Protein AF-A0AAW8K989-F1 (afdb_monomer_lite)

Radius of gyration: 10.03 Å; chains: 1; bounding box: 27×19×24 Å

Sequence (46 aa):
VGKITEAQVREIAETKMPDLNAASIEAAMSMVKGTARSMGIDVVEG

pLDDT: mean 95.15, std 6.63, range [61.69, 98.12]

Structure (mmCIF, N/CA/C/O backbone):
data_AF-A0AAW8K989-F1
#
_entry.id   AF-A0AAW8K989-F1
#
loop_
_atom_site.group_PDB
_atom_site.id
_atom_site.type_symbol
_atom_site.label_atom_id
_atom_site.label_alt_id
_atom_site.label_comp_id
_atom_site.label_asym_id
_atom_site.label_entity_id
_atom_site.label_seq_id
_atom_site.pdbx_PDB_ins_code
_atom_site.Cartn_x
_atom_site.Cartn_y
_atom_site.Cartn_z
_atom_site.occupancy
_atom_site.B_iso_or_equiv
_atom_site.auth_seq_id
_atom_site.auth_comp_id
_atom_site.auth_asym_id
_atom_site.auth_atom_id
_atom_site.pdbx_PDB_model_num
ATOM 1 N N . VAL A 1 1 ? -16.222 4.756 6.612 1.00 70.56 1 VAL A N 1
ATOM 2 C CA . VAL A 1 1 ? -14.782 4.452 6.448 1.00 70.56 1 VAL A CA 1
ATOM 3 C C . VAL A 1 1 ? -14.610 2.943 6.388 1.00 70.56 1 VAL A C 1
ATOM 5 O O . VAL A 1 1 ? -15.296 2.252 7.135 1.00 70.56 1 VAL A O 1
ATOM 8 N N . GLY A 1 2 ? -13.842 2.444 5.415 1.00 91.88 2 GLY A N 1
ATOM 9 C CA . GLY A 1 2 ? -13.655 1.008 5.151 1.00 91.88 2 GLY A CA 1
ATOM 10 C C . GLY A 1 2 ? -12.450 0.431 5.895 1.00 91.88 2 GLY A C 1
ATOM 11 O O . GLY A 1 2 ? -11.655 1.188 6.447 1.00 91.88 2 GLY A O 1
ATOM 12 N N . LYS A 1 3 ? -12.310 -0.898 5.900 1.00 96.00 3 LYS A N 1
ATOM 13 C CA . LYS A 1 3 ? -11.159 -1.600 6.485 1.00 96.00 3 LYS A CA 1
ATOM 14 C C . LYS A 1 3 ? -10.643 -2.662 5.522 1.00 96.00 3 LYS A C 1
ATOM 16 O O . LYS A 1 3 ? -11.457 -3.297 4.853 1.00 96.00 3 LYS A O 1
ATOM 21 N N . ILE A 1 4 ? -9.330 -2.855 5.478 1.00 95.88 4 ILE A N 1
ATOM 22 C CA . ILE A 1 4 ? -8.672 -3.940 4.736 1.00 95.88 4 ILE A CA 1
ATOM 23 C C . ILE A 1 4 ? -7.652 -4.641 5.633 1.00 95.88 4 ILE A C 1
ATOM 25 O O . ILE A 1 4 ? -7.099 -4.018 6.541 1.00 95.88 4 ILE A O 1
ATOM 29 N N . THR A 1 5 ? -7.403 -5.927 5.400 1.00 97.62 5 THR A N 1
ATOM 30 C CA . THR A 1 5 ? -6.402 -6.685 6.168 1.00 97.62 5 THR A CA 1
ATOM 31 C C . THR A 1 5 ? -4.998 -6.514 5.595 1.00 97.62 5 THR A C 1
ATOM 33 O O . THR A 1 5 ? -4.822 -6.135 4.433 1.00 97.62 5 THR A O 1
ATOM 36 N N . GLU A 1 6 ? -3.972 -6.835 6.384 1.00 95.69 6 GLU A N 1
ATOM 37 C CA . GLU A 1 6 ? -2.596 -6.881 5.876 1.00 95.69 6 GLU A CA 1
ATOM 38 C C . GLU A 1 6 ? -2.421 -7.873 4.718 1.00 95.69 6 GLU A C 1
ATOM 40 O O . GLU A 1 6 ? -1.686 -7.580 3.772 1.00 95.69 6 GLU A O 1
ATOM 45 N N . ALA A 1 7 ? -3.138 -9.001 4.743 1.00 96.94 7 ALA A N 1
ATOM 46 C CA . ALA A 1 7 ? -3.144 -9.965 3.646 1.00 96.94 7 ALA A CA 1
ATOM 47 C C . ALA A 1 7 ? -3.675 -9.345 2.342 1.00 96.94 7 ALA A C 1
ATOM 49 O O . ALA A 1 7 ? -3.048 -9.481 1.294 1.00 96.94 7 ALA A O 1
ATOM 50 N N . GLN A 1 8 ? -4.770 -8.581 2.410 1.00 97.50 8 GLN A N 1
ATOM 51 C CA . GLN A 1 8 ? -5.312 -7.875 1.242 1.00 97.50 8 GLN A CA 1
ATOM 52 C C . GLN A 1 8 ? -4.360 -6.787 0.738 1.00 97.50 8 GLN A C 1
ATOM 54 O O . GLN A 1 8 ? -4.197 -6.609 -0.467 1.00 97.50 8 GLN A O 1
ATOM 59 N N . VAL A 1 9 ? -3.689 -6.068 1.643 1.00 97.44 9 VAL A N 1
ATOM 60 C CA . VAL A 1 9 ? -2.647 -5.098 1.269 1.00 97.44 9 VAL A CA 1
ATOM 61 C C . VAL A 1 9 ? -1.520 -5.784 0.500 1.00 97.44 9 VAL A C 1
ATOM 63 O O . VAL A 1 9 ? -1.043 -5.236 -0.495 1.00 97.44 9 VAL A O 1
ATOM 66 N N . ARG A 1 10 ? -1.100 -6.973 0.946 1.00 97.38 10 ARG A N 1
ATOM 67 C CA . ARG A 1 10 ? -0.074 -7.766 0.269 1.00 97.38 10 ARG A CA 1
ATOM 68 C C . ARG A 1 10 ? -0.522 -8.189 -1.125 1.00 97.38 10 ARG A C 1
ATOM 70 O O . ARG A 1 10 ? 0.220 -7.977 -2.075 1.00 97.38 10 ARG A O 1
ATOM 77 N N . GLU A 1 11 ? -1.734 -8.712 -1.256 1.00 97.94 11 GLU A N 1
ATOM 78 C CA . GLU A 1 11 ? -2.283 -9.174 -2.535 1.00 97.94 11 GLU A CA 1
ATOM 79 C C . GLU A 1 11 ? -2.399 -8.024 -3.556 1.00 97.94 11 GLU A C 1
ATOM 81 O O . GLU A 1 11 ? -2.023 -8.165 -4.723 1.00 97.94 11 GLU A O 1
ATOM 86 N N . ILE A 1 12 ? -2.823 -6.836 -3.103 1.00 97.19 12 ILE A N 1
ATOM 87 C CA . ILE A 1 12 ? -2.840 -5.610 -3.918 1.00 97.19 12 ILE A CA 1
ATOM 88 C C . ILE A 1 12 ? -1.419 -5.207 -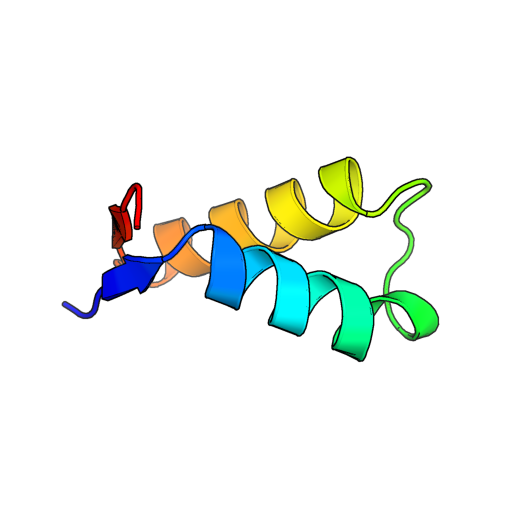4.327 1.00 97.19 12 ILE A C 1
ATOM 90 O O . ILE A 1 12 ? -1.194 -4.842 -5.482 1.00 97.19 12 ILE A O 1
ATOM 94 N N . ALA A 1 13 ? -0.465 -5.252 -3.393 1.00 97.88 13 ALA A N 1
ATOM 95 C CA . ALA A 1 13 ? 0.928 -4.909 -3.658 1.00 97.88 13 ALA A CA 1
ATOM 96 C C . ALA A 1 13 ? 1.565 -5.863 -4.676 1.00 97.88 13 ALA A C 1
ATOM 98 O O . ALA A 1 13 ? 2.205 -5.392 -5.608 1.00 97.88 13 ALA A O 1
ATOM 99 N N . GLU A 1 14 ? 1.348 -7.174 -4.547 1.00 98.00 14 GLU A N 1
ATOM 100 C CA . GLU A 1 14 ? 1.829 -8.193 -5.488 1.00 98.00 14 GLU A CA 1
ATOM 101 C C . GLU A 1 14 ? 1.205 -8.012 -6.877 1.00 98.00 14 GLU A C 1
ATOM 103 O O . GLU A 1 14 ? 1.924 -7.984 -7.875 1.00 98.00 14 GLU A O 1
ATOM 108 N N . THR A 1 15 ? -0.111 -7.790 -6.940 1.00 98.06 15 THR A N 1
ATOM 109 C CA . THR A 1 15 ? -0.833 -7.560 -8.203 1.00 98.06 15 THR A CA 1
ATOM 110 C C . THR A 1 15 ? -0.330 -6.312 -8.927 1.00 98.06 15 THR A C 1
ATOM 112 O O . THR A 1 15 ? -0.205 -6.309 -10.149 1.00 98.06 15 THR A O 1
ATOM 115 N N . LYS A 1 16 ? -0.032 -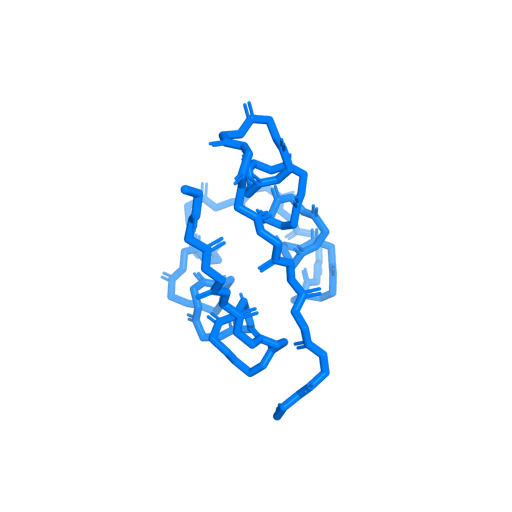5.244 -8.180 1.00 96.81 16 LYS A N 1
ATOM 116 C CA . LYS A 1 16 ? 0.375 -3.950 -8.738 1.00 96.81 16 LYS A CA 1
ATOM 117 C C . LYS A 1 16 ? 1.889 -3.795 -8.873 1.00 96.81 16 LYS A C 1
ATOM 119 O O . LYS A 1 16 ? 2.337 -2.828 -9.476 1.00 96.81 16 LYS A O 1
ATOM 124 N N . MET A 1 17 ? 2.680 -4.731 -8.347 1.00 97.06 17 MET A N 1
ATOM 125 C CA . MET A 1 17 ? 4.145 -4.682 -8.353 1.00 97.06 17 MET A CA 1
ATOM 126 C C . MET A 1 17 ? 4.756 -4.382 -9.734 1.00 97.06 17 MET A C 1
ATOM 128 O O . MET A 1 17 ? 5.680 -3.574 -9.776 1.00 97.06 17 MET A O 1
ATOM 132 N N . PRO A 1 18 ? 4.251 -4.934 -10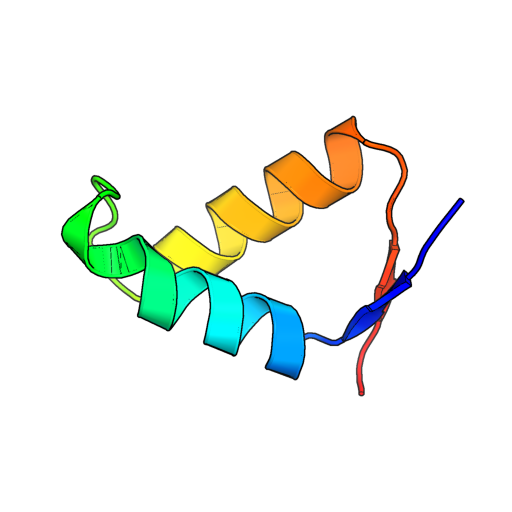.860 1.00 96.81 18 PRO A N 1
ATOM 133 C CA . PRO A 1 18 ? 4.767 -4.595 -12.191 1.00 96.81 18 PRO A CA 1
ATOM 134 C C . PRO A 1 18 ? 4.615 -3.112 -12.569 1.00 96.81 18 PRO A C 1
ATOM 136 O O . PRO A 1 18 ? 5.382 -2.613 -13.388 1.00 96.81 18 PRO A O 1
ATOM 139 N N . ASP A 1 19 ? 3.650 -2.411 -11.966 1.00 97.06 19 ASP A N 1
ATOM 140 C CA . ASP A 1 19 ? 3.359 -0.994 -12.209 1.00 97.06 19 ASP A CA 1
ATOM 141 C C . ASP A 1 19 ? 4.039 -0.062 -11.191 1.00 97.06 19 ASP A C 1
ATOM 143 O O . ASP A 1 19 ? 4.020 1.163 -11.346 1.00 97.06 19 ASP A O 1
ATOM 147 N N . LEU A 1 20 ? 4.590 -0.614 -10.106 1.00 95.75 20 LEU A N 1
ATOM 148 C CA . LEU A 1 20 ? 5.198 0.148 -9.021 1.00 95.75 20 LEU A CA 1
ATOM 149 C C . LEU A 1 20 ? 6.711 0.254 -9.206 1.00 95.75 20 LEU A C 1
ATOM 151 O O . LEU A 1 20 ? 7.379 -0.639 -9.714 1.00 95.75 20 LEU A O 1
ATOM 155 N N . ASN A 1 21 ? 7.284 1.338 -8.692 1.00 96.19 21 ASN A N 1
ATOM 156 C CA . ASN A 1 21 ? 8.732 1.535 -8.612 1.00 96.19 21 ASN A CA 1
ATOM 157 C C . ASN A 1 21 ? 9.344 0.959 -7.320 1.00 96.19 21 ASN A C 1
ATOM 159 O O . ASN A 1 21 ? 10.412 1.394 -6.885 1.00 96.19 21 ASN A O 1
ATOM 163 N N . ALA A 1 22 ? 8.650 0.030 -6.664 1.00 97.06 22 ALA A N 1
ATOM 164 C CA . ALA A 1 22 ? 9.072 -0.536 -5.393 1.00 97.06 22 ALA A CA 1
ATOM 165 C C . ALA A 1 22 ? 10.197 -1.564 -5.586 1.00 97.06 22 ALA A C 1
ATOM 167 O O . ALA A 1 22 ? 10.181 -2.361 -6.518 1.00 97.06 22 ALA A O 1
ATOM 168 N N . ALA A 1 23 ? 11.162 -1.575 -4.665 1.00 96.50 23 ALA A N 1
ATOM 169 C CA . ALA A 1 23 ? 12.272 -2.532 -4.688 1.00 96.50 23 ALA A CA 1
ATOM 170 C C . ALA A 1 23 ? 11.929 -3.886 -4.033 1.00 96.50 23 ALA A C 1
ATOM 172 O O . ALA A 1 23 ? 12.663 -4.855 -4.206 1.00 96.50 23 ALA A O 1
ATOM 173 N N . SER A 1 24 ? 10.839 -3.955 -3.263 1.00 97.50 24 SER A N 1
ATOM 174 C CA . SER A 1 24 ? 10.358 -5.175 -2.608 1.00 97.50 24 SER A CA 1
ATOM 175 C C . SER A 1 24 ? 8.845 -5.121 -2.380 1.00 97.50 24 SER A C 1
ATOM 177 O O . SER A 1 24 ? 8.237 -4.046 -2.450 1.00 97.50 24 SER A O 1
ATOM 179 N N . ILE A 1 25 ? 8.240 -6.271 -2.067 1.00 97.19 25 ILE A N 1
ATOM 180 C CA . ILE A 1 25 ? 6.812 -6.350 -1.730 1.00 97.19 25 ILE A CA 1
ATOM 181 C C . ILE A 1 25 ? 6.503 -5.541 -0.468 1.00 97.19 25 ILE A C 1
ATOM 183 O O . ILE A 1 25 ? 5.490 -4.858 -0.420 1.00 97.19 25 ILE A O 1
ATOM 187 N N . GLU A 1 26 ? 7.389 -5.520 0.525 1.00 96.50 26 GLU A N 1
ATOM 188 C CA . GLU A 1 26 ? 7.212 -4.735 1.753 1.00 96.50 26 GLU A CA 1
ATOM 189 C C . GLU A 1 26 ? 7.175 -3.228 1.455 1.00 96.50 26 GLU A C 1
ATOM 191 O O . GLU A 1 26 ? 6.347 -2.498 2.008 1.00 96.50 26 GLU A O 1
ATOM 196 N N . ALA A 1 27 ? 8.029 -2.759 0.537 1.00 98.00 27 ALA A N 1
ATOM 197 C CA . ALA A 1 27 ? 8.015 -1.372 0.083 1.00 98.00 27 ALA A CA 1
ATOM 198 C C . ALA A 1 27 ? 6.716 -1.043 -0.672 1.00 98.00 27 ALA A C 1
ATOM 200 O O . ALA A 1 27 ? 6.084 -0.023 -0.390 1.00 98.00 27 ALA A O 1
ATOM 201 N N . ALA A 1 28 ? 6.268 -1.931 -1.566 1.00 98.12 28 ALA A N 1
ATOM 202 C CA . ALA A 1 28 ? 4.995 -1.791 -2.273 1.00 98.12 28 ALA A CA 1
ATOM 203 C C . ALA A 1 28 ? 3.797 -1.781 -1.305 1.00 98.12 28 ALA A C 1
ATOM 205 O O . ALA A 1 28 ? 2.921 -0.920 -1.404 1.00 98.12 28 ALA A O 1
ATOM 206 N N . MET A 1 29 ? 3.789 -2.665 -0.304 1.00 97.75 29 MET A N 1
ATOM 207 C CA . MET A 1 29 ? 2.781 -2.685 0.756 1.00 97.75 29 MET A CA 1
ATOM 208 C C . MET A 1 29 ? 2.753 -1.362 1.527 1.00 97.75 29 MET A C 1
ATOM 210 O O . MET A 1 29 ? 1.672 -0.852 1.803 1.00 97.75 29 MET A O 1
ATOM 214 N N . SER A 1 30 ? 3.906 -0.757 1.832 1.00 97.50 30 SER A N 1
ATOM 215 C CA . SER A 1 30 ? 3.967 0.565 2.476 1.00 97.50 30 SER A CA 1
ATOM 216 C C . SER A 1 30 ? 3.292 1.658 1.633 1.00 97.50 30 SER A C 1
ATOM 218 O O . SER A 1 30 ? 2.523 2.465 2.162 1.00 97.50 30 SER A O 1
ATOM 220 N N . MET A 1 31 ? 3.482 1.640 0.308 1.00 97.69 31 MET A N 1
ATOM 221 C CA . MET A 1 31 ? 2.804 2.565 -0.6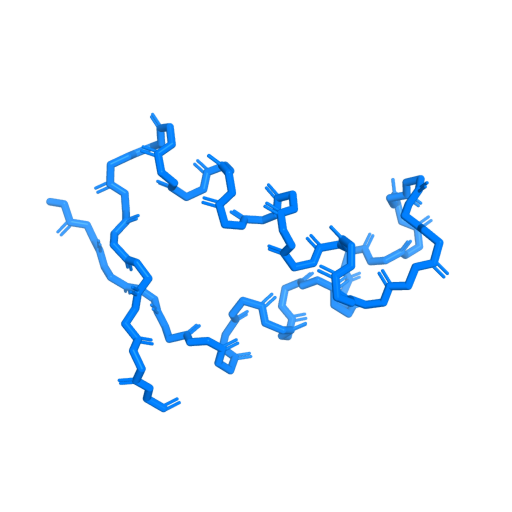14 1.00 97.69 31 MET A CA 1
ATOM 222 C C . MET A 1 31 ? 1.279 2.359 -0.620 1.00 97.69 31 MET A C 1
ATOM 224 O O . MET A 1 31 ? 0.511 3.327 -0.584 1.00 97.69 31 MET A O 1
ATOM 228 N N . VAL A 1 32 ? 0.825 1.102 -0.612 1.00 97.25 32 VAL A N 1
ATOM 229 C CA . VAL A 1 32 ? -0.604 0.754 -0.536 1.00 97.25 32 VAL A CA 1
ATOM 230 C C . VAL A 1 32 ? -1.201 1.199 0.805 1.00 97.25 32 VAL A C 1
ATOM 232 O O . VAL A 1 32 ? -2.245 1.852 0.813 1.00 97.25 32 VAL A O 1
ATOM 235 N N . LYS A 1 33 ? -0.516 0.945 1.930 1.00 96.81 33 LYS A N 1
ATOM 236 C CA . LYS A 1 33 ? -0.919 1.409 3.273 1.00 96.81 33 LYS A CA 1
ATOM 237 C C . LYS A 1 33 ? -1.016 2.937 3.338 1.00 96.81 33 LYS A C 1
ATOM 239 O O . LYS A 1 33 ? -1.979 3.467 3.890 1.00 96.81 33 LYS A O 1
ATOM 244 N N . GLY A 1 34 ? -0.059 3.652 2.741 1.00 96.62 34 GLY A N 1
ATOM 245 C CA . GLY A 1 34 ? -0.087 5.114 2.642 1.00 96.62 34 GLY A CA 1
ATOM 246 C C . GLY A 1 34 ? -1.322 5.622 1.897 1.00 96.62 34 GLY A C 1
ATOM 247 O O . GLY A 1 34 ? -2.007 6.528 2.370 1.00 96.62 34 GLY A O 1
ATOM 248 N N . THR A 1 35 ? -1.660 4.975 0.781 1.00 96.19 35 THR A N 1
ATOM 249 C CA . THR A 1 35 ? -2.848 5.307 -0.015 1.00 96.19 35 THR A CA 1
ATOM 250 C C . THR A 1 35 ? -4.138 5.025 0.763 1.00 96.19 35 THR A C 1
ATOM 252 O O . THR A 1 35 ? -5.016 5.884 0.825 1.00 96.19 35 THR A O 1
ATOM 255 N N . ALA A 1 36 ? -4.239 3.860 1.415 1.00 96.56 36 ALA A N 1
ATOM 256 C CA . ALA A 1 36 ? -5.372 3.500 2.270 1.00 96.56 36 ALA A CA 1
ATOM 257 C C . ALA A 1 36 ? -5.598 4.545 3.376 1.00 96.56 36 ALA A C 1
ATOM 259 O O . ALA A 1 36 ? -6.711 5.048 3.532 1.00 96.56 36 ALA A O 1
ATOM 260 N N . ARG A 1 37 ? -4.522 4.971 4.052 1.00 96.00 37 ARG A N 1
ATOM 261 C CA . ARG A 1 37 ? -4.571 6.019 5.079 1.00 96.00 37 ARG A CA 1
ATOM 262 C C . ARG A 1 37 ? -5.097 7.348 4.532 1.00 96.00 37 ARG A C 1
ATOM 264 O O . ARG A 1 37 ? -5.965 7.949 5.159 1.00 96.00 37 ARG A O 1
ATOM 271 N N . SER A 1 38 ? -4.610 7.807 3.377 1.00 96.88 38 SER A N 1
ATOM 272 C CA . SER A 1 38 ? -5.080 9.056 2.750 1.00 96.88 38 SER A CA 1
ATOM 273 C C . SER A 1 38 ? -6.553 9.006 2.333 1.00 96.88 38 SER A C 1
ATOM 275 O O . SER A 1 38 ? -7.206 10.044 2.292 1.00 96.88 38 SER A O 1
ATOM 277 N N . MET A 1 39 ? -7.086 7.812 2.062 1.00 96.12 39 MET A N 1
ATOM 278 C CA . MET A 1 39 ? -8.501 7.590 1.746 1.00 96.12 39 MET A CA 1
ATOM 279 C C . MET A 1 39 ? -9.375 7.336 2.989 1.00 96.12 39 MET A C 1
ATOM 281 O O . MET A 1 39 ? -10.580 7.126 2.852 1.00 96.12 39 MET A O 1
ATOM 285 N N . GLY A 1 40 ? -8.802 7.343 4.200 1.00 95.94 40 GLY A N 1
ATOM 286 C CA . GLY A 1 40 ? -9.531 7.038 5.437 1.00 95.94 40 GLY A CA 1
ATOM 287 C C . GLY A 1 40 ? -9.952 5.568 5.548 1.00 95.94 40 GLY A C 1
ATOM 288 O O . GLY A 1 40 ? -11.026 5.271 6.070 1.00 95.94 40 GLY A O 1
ATOM 289 N N . ILE A 1 41 ? -9.147 4.657 5.001 1.00 97.00 41 ILE A N 1
ATOM 290 C CA . ILE A 1 41 ? -9.314 3.208 5.130 1.00 97.00 41 ILE A CA 1
ATOM 291 C C . ILE A 1 41 ? -8.333 2.704 6.187 1.00 97.00 41 ILE A C 1
ATOM 293 O O . ILE A 1 41 ? -7.129 2.945 6.078 1.00 97.00 41 ILE A O 1
ATOM 297 N N . ASP A 1 42 ? -8.841 1.978 7.182 1.00 95.81 42 ASP A N 1
ATOM 298 C CA . ASP A 1 42 ? -7.997 1.377 8.214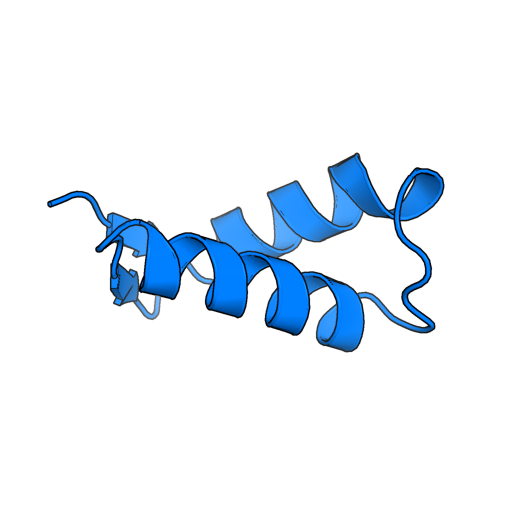 1.00 95.81 42 ASP A CA 1
ATOM 299 C C . ASP A 1 42 ? -7.391 0.064 7.717 1.00 95.81 42 ASP A C 1
ATOM 301 O O . ASP A 1 42 ? -8.073 -0.772 7.118 1.00 95.81 42 ASP A O 1
ATOM 305 N N . VAL A 1 43 ? -6.111 -0.138 8.018 1.00 95.81 43 VAL A N 1
ATOM 306 C CA . VAL A 1 43 ? -5.438 -1.422 7.817 1.00 95.81 43 VAL A CA 1
ATOM 307 C C . VAL A 1 43 ? -5.429 -2.151 9.151 1.00 95.81 43 VAL A C 1
ATOM 309 O O . VAL A 1 43 ? -4.912 -1.622 10.135 1.00 95.81 43 VAL A O 1
ATOM 312 N N . VAL A 1 44 ? -6.030 -3.336 9.191 1.00 95.12 44 VAL A N 1
ATOM 313 C CA . VAL A 1 44 ? -6.13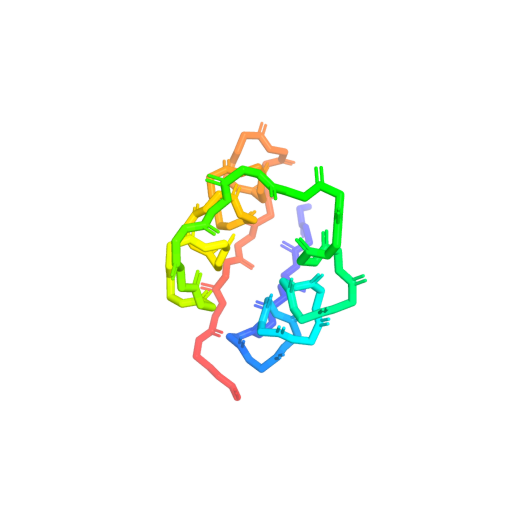0 -4.163 10.398 1.00 95.12 44 VAL A CA 1
ATOM 314 C C . VAL A 1 44 ? -5.277 -5.419 10.266 1.00 95.12 44 VAL A C 1
ATOM 316 O O . VAL A 1 44 ? -5.091 -5.941 9.165 1.00 95.12 44 VAL A O 1
ATOM 319 N N . GLU A 1 45 ? -4.775 -5.915 11.394 1.00 83.50 45 GLU A N 1
ATOM 320 C CA . GLU A 1 45 ? -4.207 -7.260 11.459 1.00 83.50 45 GLU A CA 1
ATOM 321 C C . GLU A 1 45 ? -5.339 -8.274 11.244 1.00 83.50 45 GLU A C 1
ATOM 323 O O . GLU A 1 45 ? -6.389 -8.188 11.889 1.00 83.50 45 GLU A O 1
ATOM 328 N N . GLY A 1 46 ? -5.154 -9.187 10.291 1.00 61.69 46 GLY A N 1
ATOM 329 C CA . GLY A 1 46 ? -6.151 -10.177 9.893 1.00 61.69 46 GLY A CA 1
ATOM 330 C C . GLY A 1 46 ? -5.561 -11.238 8.991 1.00 61.69 46 GLY A C 1
ATOM 331 O O . GLY A 1 46 ? -4.652 -10.885 8.204 1.00 61.69 46 GLY A O 1
#

Foldseek 3Di:
DAEDELVVLLVVLVVCVVVDPDPDSVRSSVVSCVVCVVVVYHYDHD

Secondary structure (DSSP, 8-state):
--EEEHHHHHHHHHHHGGGS--SSHHHHHHHHHHHHHHTTPEEE--